Protein AF-A0A816MGQ7-F1 (afdb_monomer_lite)

Sequence (148 aa):
MFPGFGTLKKCPLLEMSLYDTCGTIGDKLRSGRPRKISTGQRTRLKILVNHQAGISLRKIVQKFNVHRKIIQRELIDMGIHYRKKSALRYTEKQIEQVPTRARRLYRTLLNNDFELIMDDEKYFTLTNESMSNNRGFYTSDPSTMPSH

pLDDT: mean 79.27, std 14.9, range [36.81, 95.06]

Radius of gyration: 30.3 Å; chains: 1; bounding box: 79×68×59 Å

Organism: NCBI:txid392030

Secondary structure (DSSP, 8-state):
-PPP-------HHHHHHHHHHHS-SSPPPPP-PPPSS-HHHHHHHHHHHBTEES--HHHHHHHHTS-HHHHHHHHHHTT-EEEEPPPPPPPHHHHHHHHHHHHHHHHHHHT--------------SS----GGG-EEEES-TT-PPP-

Structure (mmCIF, N/CA/C/O backbone):
data_AF-A0A816MGQ7-F1
#
_entry.id   AF-A0A816MGQ7-F1
#
loop_
_atom_site.group_PDB
_atom_site.id
_atom_site.type_symbol
_atom_site.label_atom_id
_atom_site.label_alt_id
_atom_site.label_comp_id
_atom_site.label_asym_id
_atom_site.label_entity_id
_atom_site.label_seq_id
_atom_site.pdbx_PDB_ins_code
_atom_site.Cartn_x
_atom_site.Cartn_y
_atom_site.Cartn_z
_atom_site.occupancy
_atom_site.B_iso_or_equiv
_atom_site.auth_seq_id
_atom_site.auth_comp_id
_atom_site.auth_asym_id
_atom_site.auth_atom_id
_atom_site.pdbx_PDB_model_num
ATOM 1 N N . MET A 1 1 ? 33.589 -54.781 -11.610 1.00 36.81 1 MET A N 1
ATOM 2 C CA . MET A 1 1 ? 34.639 -54.016 -12.319 1.00 36.81 1 MET A CA 1
ATOM 3 C C . MET A 1 1 ? 34.012 -52.705 -12.771 1.00 36.81 1 MET A C 1
ATOM 5 O O . MET A 1 1 ? 33.175 -52.734 -13.659 1.00 36.81 1 MET A O 1
ATOM 9 N N . PHE A 1 2 ? 34.315 -51.594 -12.099 1.00 38.94 2 PHE A N 1
ATOM 10 C CA . PHE A 1 2 ? 33.852 -50.258 -12.495 1.00 38.94 2 PHE A CA 1
ATOM 11 C C . PHE A 1 2 ? 34.993 -49.554 -13.244 1.00 38.94 2 PHE A C 1
ATOM 13 O O . PHE A 1 2 ? 36.117 -49.586 -12.737 1.00 38.94 2 PHE A O 1
ATOM 20 N N . PRO A 1 3 ? 34.766 -48.945 -14.421 1.00 46.41 3 PRO A N 1
ATOM 21 C CA . PRO A 1 3 ? 35.799 -48.158 -15.078 1.00 46.41 3 PRO A CA 1
ATOM 22 C C . PRO A 1 3 ? 36.018 -46.855 -14.300 1.00 46.41 3 PRO A C 1
ATOM 24 O O . PRO A 1 3 ? 35.068 -46.174 -13.911 1.00 46.41 3 PRO A O 1
ATOM 27 N N . GLY A 1 4 ? 37.286 -46.554 -14.024 1.00 41.75 4 GLY A N 1
ATOM 28 C CA . GLY A 1 4 ? 37.709 -45.422 -13.209 1.00 41.75 4 GLY A CA 1
ATOM 29 C C . GLY A 1 4 ? 37.360 -44.074 -13.834 1.00 41.75 4 GLY A C 1
ATOM 30 O O . GLY A 1 4 ? 37.523 -43.858 -15.035 1.00 41.75 4 GLY A O 1
ATOM 31 N N . PHE A 1 5 ? 36.920 -43.146 -12.986 1.00 45.03 5 PHE A N 1
ATOM 32 C CA . PHE A 1 5 ? 36.827 -41.730 -13.312 1.00 45.03 5 PHE A CA 1
ATOM 33 C C . PHE A 1 5 ? 38.230 -41.192 -13.616 1.00 45.03 5 PHE A C 1
ATOM 35 O O . PHE A 1 5 ? 39.053 -41.022 -12.718 1.00 45.03 5 PHE A O 1
ATOM 42 N N . GLY A 1 6 ? 38.506 -40.936 -14.895 1.00 46.75 6 GLY A N 1
ATOM 43 C CA . GLY A 1 6 ? 39.693 -40.207 -15.320 1.00 46.75 6 GLY A CA 1
ATOM 44 C C . GLY A 1 6 ? 39.630 -38.769 -14.813 1.00 46.75 6 GLY A C 1
ATOM 45 O O . GLY A 1 6 ? 38.718 -38.016 -15.152 1.00 46.75 6 GLY A O 1
ATOM 46 N N . THR A 1 7 ? 40.603 -38.379 -13.997 1.00 50.41 7 THR A N 1
ATOM 47 C CA . THR A 1 7 ? 40.838 -36.984 -13.635 1.00 50.41 7 THR A CA 1
ATOM 48 C C . THR A 1 7 ? 41.284 -36.223 -14.884 1.00 50.41 7 THR A C 1
ATOM 50 O O . THR A 1 7 ? 42.387 -36.416 -15.394 1.00 50.41 7 THR A O 1
ATOM 53 N N . LEU A 1 8 ? 40.410 -35.355 -15.403 1.00 51.12 8 LEU A N 1
ATOM 54 C CA . LEU A 1 8 ? 40.760 -34.365 -16.423 1.00 51.12 8 LEU A CA 1
ATOM 55 C C . LEU A 1 8 ? 41.895 -33.488 -15.875 1.00 51.12 8 LEU A C 1
ATOM 57 O O . LEU A 1 8 ? 41.670 -32.609 -15.042 1.00 51.12 8 LEU A O 1
ATOM 61 N N . LYS A 1 9 ? 43.128 -33.742 -16.324 1.00 53.31 9 LYS A N 1
ATOM 62 C CA . LYS A 1 9 ? 44.268 -32.858 -16.073 1.00 53.31 9 LYS A CA 1
ATOM 63 C C . LYS A 1 9 ? 43.981 -31.530 -16.775 1.00 53.31 9 LYS A C 1
ATOM 65 O O . LYS A 1 9 ? 44.003 -31.468 -18.001 1.00 53.31 9 LYS A O 1
ATOM 70 N N . LYS A 1 10 ? 43.680 -30.479 -16.007 1.00 55.84 10 LYS A N 1
ATOM 71 C CA . LYS A 1 10 ? 43.589 -29.110 -16.531 1.00 55.84 10 LYS A CA 1
ATOM 72 C C . LYS A 1 10 ? 44.938 -28.734 -17.145 1.00 55.84 10 LYS A C 1
ATOM 74 O O . LYS A 1 10 ? 45.968 -28.881 -16.493 1.00 55.84 10 LYS A O 1
ATOM 79 N N . CYS A 1 11 ? 44.936 -28.303 -18.404 1.00 54.59 11 CYS A N 1
ATOM 80 C CA . CYS A 1 11 ? 46.139 -27.874 -19.112 1.00 54.59 11 CYS A CA 1
ATOM 81 C C . CYS A 1 11 ? 46.562 -26.473 -18.623 1.00 54.59 11 CYS A C 1
ATOM 83 O O . CYS A 1 11 ? 45.868 -25.505 -18.935 1.00 54.59 11 CYS A O 1
ATOM 85 N N . PRO A 1 12 ? 47.701 -26.325 -17.920 1.00 58.44 12 PRO A N 1
ATOM 86 C CA . PRO A 1 12 ? 48.116 -25.050 -17.317 1.00 58.44 12 PRO A CA 1
ATOM 87 C C . PRO A 1 12 ? 48.480 -23.975 -18.356 1.00 58.44 12 PRO A C 1
ATOM 89 O O . PRO A 1 12 ? 48.362 -22.782 -18.094 1.00 58.44 12 PRO A O 1
ATOM 92 N N . LEU A 1 13 ? 48.858 -24.388 -19.569 1.00 58.19 13 LEU A N 1
ATOM 93 C CA . LEU A 1 13 ? 49.210 -23.479 -20.667 1.00 58.19 13 LEU A CA 1
ATOM 94 C C . LEU A 1 13 ? 48.013 -22.648 -21.166 1.00 58.19 13 LEU A C 1
ATOM 96 O O . LEU A 1 13 ? 48.190 -21.520 -21.617 1.00 58.19 13 LEU A O 1
ATOM 100 N N . LEU A 1 14 ? 46.790 -23.180 -21.057 1.00 59.25 14 LEU A N 1
ATOM 101 C CA . LEU A 1 14 ? 45.567 -22.468 -21.441 1.00 59.25 14 LEU A CA 1
ATOM 102 C C . LEU A 1 14 ? 45.179 -21.411 -20.395 1.00 59.25 14 LEU A C 1
ATOM 104 O O . LEU A 1 14 ? 44.738 -20.324 -20.765 1.00 59.25 14 LEU A O 1
ATOM 108 N N . GLU A 1 15 ? 45.404 -21.694 -19.109 1.00 57.28 15 GLU A N 1
ATOM 109 C CA . GLU A 1 15 ? 45.101 -20.770 -18.005 1.00 57.28 15 GLU A CA 1
ATOM 110 C C . GLU A 1 15 ? 45.998 -19.525 -18.024 1.00 57.28 15 GLU A C 1
ATOM 112 O O . GLU A 1 15 ? 45.499 -18.420 -17.808 1.00 57.28 15 GLU A O 1
ATOM 117 N N . MET A 1 16 ? 47.284 -19.671 -18.364 1.00 61.06 16 MET A N 1
ATOM 118 C CA . MET A 1 16 ? 48.197 -18.525 -18.473 1.00 61.06 16 MET A CA 1
ATOM 119 C C . MET A 1 16 ? 47.795 -17.571 -19.609 1.00 61.06 16 MET A C 1
ATOM 121 O O . MET A 1 16 ? 47.697 -16.368 -19.386 1.00 61.06 16 MET A O 1
ATOM 125 N N . SER A 1 17 ? 47.423 -18.096 -20.784 1.00 65.31 17 SER A N 1
ATOM 126 C CA . SER A 1 17 ? 46.986 -17.262 -21.921 1.00 65.31 17 SER A CA 1
ATOM 127 C C . SER A 1 17 ? 45.683 -16.477 -21.662 1.00 65.31 17 SER A C 1
ATOM 129 O O . SER A 1 17 ? 45.486 -15.369 -22.169 1.00 65.31 17 SER A O 1
ATOM 131 N N . LEU A 1 18 ? 44.783 -17.035 -20.845 1.00 62.00 18 LEU A N 1
ATOM 132 C CA . LEU A 1 18 ? 43.543 -16.384 -20.411 1.00 62.00 18 LEU A CA 1
ATOM 133 C C . LEU A 1 18 ? 43.809 -15.283 -19.378 1.00 62.00 18 LEU A C 1
ATOM 135 O O . LEU A 1 18 ? 43.192 -14.219 -19.445 1.00 62.00 18 LEU A O 1
ATOM 139 N N . TYR A 1 19 ? 44.742 -15.513 -18.453 1.00 71.88 19 TYR A N 1
ATOM 140 C CA . TYR A 1 19 ? 45.140 -14.510 -17.470 1.00 71.88 19 TYR A CA 1
ATOM 141 C C . TYR A 1 19 ? 45.841 -13.314 -18.121 1.00 71.88 19 TYR A C 1
ATOM 143 O O . TYR A 1 19 ? 45.468 -12.177 -17.839 1.00 71.88 19 TYR A O 1
ATOM 151 N N . ASP A 1 20 ? 46.760 -13.550 -19.058 1.00 73.25 20 ASP A N 1
ATOM 152 C CA . ASP A 1 20 ? 47.497 -12.482 -19.749 1.00 73.25 20 ASP A CA 1
ATOM 153 C C . ASP A 1 20 ? 46.580 -11.560 -20.575 1.00 73.25 20 ASP A C 1
ATOM 155 O O . ASP A 1 20 ? 46.876 -10.385 -20.779 1.00 73.25 20 ASP A O 1
ATOM 159 N N . THR A 1 21 ? 45.428 -12.070 -21.022 1.00 71.12 21 THR A N 1
ATOM 160 C CA . THR A 1 21 ? 44.454 -11.317 -21.830 1.00 71.12 21 THR A CA 1
ATOM 161 C C . THR A 1 21 ? 43.309 -10.705 -21.021 1.00 71.12 21 THR A C 1
ATOM 163 O O . THR A 1 21 ? 42.758 -9.680 -21.421 1.00 71.12 21 THR A O 1
ATOM 166 N N . CYS A 1 22 ? 42.907 -11.327 -19.909 1.00 66.19 22 CYS A N 1
ATOM 167 C CA . CYS A 1 22 ? 41.693 -10.961 -19.166 1.00 66.19 22 CYS A CA 1
ATOM 168 C C . CYS A 1 22 ? 41.962 -10.540 -17.711 1.00 66.19 22 CYS A C 1
ATOM 170 O O . CYS A 1 22 ? 41.032 -10.128 -17.018 1.00 66.19 22 CYS A O 1
ATOM 172 N N . GLY A 1 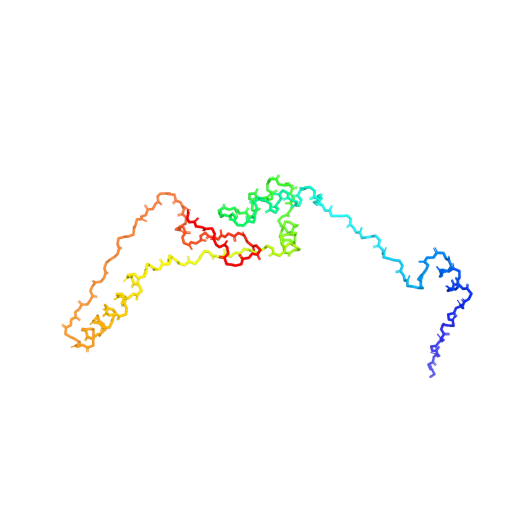23 ? 43.192 -10.697 -17.215 1.00 72.00 23 GLY A N 1
ATOM 173 C CA . GLY A 1 23 ? 43.577 -10.453 -15.820 1.00 72.00 23 GLY A CA 1
ATOM 174 C C . GLY A 1 23 ? 42.901 -11.380 -14.800 1.00 72.00 23 GLY A C 1
ATOM 175 O O . GLY A 1 23 ? 43.017 -11.161 -13.599 1.00 72.00 23 GLY A O 1
ATOM 176 N N . THR A 1 24 ? 42.141 -12.387 -15.250 1.00 72.75 24 THR A N 1
ATOM 177 C CA . THR A 1 24 ? 41.390 -13.320 -14.396 1.00 72.75 24 THR A CA 1
ATOM 178 C C . THR A 1 24 ? 41.259 -14.693 -15.059 1.00 72.75 24 THR A C 1
ATOM 180 O O . THR A 1 24 ? 41.044 -14.786 -16.263 1.00 72.75 24 THR A O 1
ATOM 183 N N . ILE A 1 25 ? 41.361 -15.759 -14.253 1.00 72.00 25 ILE A N 1
ATOM 184 C CA . ILE A 1 25 ? 41.232 -17.174 -14.678 1.00 72.00 25 ILE A CA 1
ATOM 185 C C . ILE A 1 25 ? 39.760 -17.646 -14.609 1.00 72.00 25 ILE A C 1
ATOM 187 O O . ILE A 1 25 ? 39.414 -18.746 -15.031 1.00 72.00 25 ILE A O 1
ATOM 191 N N . GLY A 1 26 ? 38.867 -16.816 -14.059 1.00 74.50 26 GLY A N 1
ATOM 192 C CA . GLY A 1 26 ? 37.443 -17.124 -13.939 1.00 74.50 26 GLY A CA 1
ATOM 193 C C . GLY A 1 26 ? 36.686 -16.998 -15.262 1.00 74.50 26 GLY A C 1
ATOM 194 O O . GLY A 1 26 ? 37.038 -16.194 -16.125 1.00 74.50 26 GLY A O 1
ATOM 195 N N . ASP A 1 27 ? 35.600 -17.761 -15.393 1.00 76.88 27 ASP A N 1
ATOM 196 C CA . ASP A 1 27 ? 34.686 -17.641 -16.528 1.00 76.88 27 ASP A CA 1
ATOM 197 C C . ASP A 1 27 ? 34.141 -16.210 -16.642 1.00 76.88 27 ASP A C 1
ATOM 199 O O . ASP A 1 27 ? 33.643 -15.624 -15.675 1.00 76.88 27 ASP A O 1
ATOM 203 N N . LYS A 1 28 ? 34.176 -15.653 -17.858 1.00 74.25 28 LYS A N 1
ATOM 204 C CA . LYS A 1 28 ? 33.541 -14.364 -18.150 1.00 74.25 28 LYS A CA 1
ATOM 205 C C . LYS A 1 28 ? 32.037 -14.465 -17.892 1.00 74.25 28 LYS A C 1
ATOM 207 O O . LYS A 1 28 ? 31.397 -15.457 -18.251 1.00 74.25 28 LYS A O 1
ATOM 212 N N . LEU A 1 29 ? 31.454 -13.408 -17.324 1.00 77.12 29 LEU A N 1
ATOM 213 C CA . LEU A 1 29 ? 30.006 -13.314 -17.147 1.00 77.12 29 LEU A CA 1
ATOM 214 C C . LEU A 1 29 ? 29.313 -13.486 -18.502 1.00 77.12 29 LEU A C 1
ATOM 216 O O . LEU A 1 29 ? 29.501 -12.692 -19.425 1.00 77.12 29 LEU A O 1
ATOM 220 N N . ARG A 1 30 ? 28.503 -14.540 -18.621 1.00 81.94 30 ARG A N 1
ATOM 221 C CA . ARG A 1 30 ? 27.706 -14.786 -19.824 1.00 81.94 30 ARG A CA 1
ATOM 222 C C . ARG A 1 30 ? 26.658 -13.686 -19.961 1.00 81.94 30 ARG A C 1
ATOM 224 O O . ARG A 1 30 ? 25.968 -13.356 -18.994 1.00 81.94 30 ARG A O 1
ATOM 231 N N . SER A 1 31 ? 26.508 -13.139 -21.165 1.00 79.50 31 SER A N 1
ATOM 232 C CA . SER A 1 31 ? 25.424 -12.206 -21.454 1.00 79.50 31 SER A CA 1
ATOM 233 C C . SER A 1 31 ? 24.086 -12.945 -21.370 1.00 79.50 31 SER A C 1
ATOM 235 O O . SER A 1 31 ? 23.827 -13.925 -22.067 1.00 79.50 31 SER A O 1
ATOM 237 N N . GLY A 1 32 ? 23.244 -12.508 -20.435 1.00 82.06 32 GLY A N 1
ATOM 238 C CA . GLY A 1 32 ? 21.902 -13.048 -20.254 1.00 82.06 32 GLY A CA 1
ATOM 239 C C . GLY A 1 32 ? 20.904 -12.499 -21.275 1.00 82.06 32 GLY A C 1
ATOM 240 O O . GLY A 1 32 ? 21.201 -11.618 -22.082 1.00 82.06 32 GLY A O 1
ATOM 241 N N . ARG A 1 33 ? 19.663 -12.989 -21.196 1.00 84.44 33 ARG A N 1
ATOM 242 C CA . ARG A 1 33 ? 18.543 -12.458 -21.983 1.00 84.44 33 ARG A CA 1
ATOM 243 C C . ARG A 1 33 ? 18.323 -10.967 -21.666 1.00 84.44 33 ARG A C 1
ATOM 245 O O . ARG A 1 33 ? 18.222 -10.624 -20.485 1.00 84.44 33 ARG A O 1
ATOM 252 N N . PRO A 1 34 ? 18.150 -10.095 -22.677 1.00 83.56 34 PRO A N 1
ATOM 253 C CA . PRO A 1 34 ? 17.866 -8.685 -22.438 1.00 83.56 34 PRO A CA 1
ATOM 254 C C . PRO A 1 34 ? 16.532 -8.498 -21.703 1.00 83.56 34 PRO A C 1
ATOM 256 O O . PRO A 1 34 ? 15.565 -9.246 -21.905 1.00 83.56 34 PRO A O 1
ATOM 259 N N . ARG A 1 35 ? 16.472 -7.476 -20.843 1.00 85.75 35 ARG A N 1
ATOM 260 C CA . ARG A 1 35 ? 15.244 -7.106 -20.129 1.00 85.75 35 ARG A CA 1
ATOM 261 C C . ARG A 1 35 ? 14.221 -6.530 -21.110 1.00 85.75 35 ARG A C 1
ATOM 263 O O . ARG A 1 35 ? 14.573 -5.811 -22.037 1.00 85.75 35 ARG A O 1
ATOM 270 N N . LYS A 1 36 ? 12.936 -6.828 -20.884 1.00 88.25 36 LYS A N 1
ATOM 271 C CA . LYS A 1 36 ? 11.838 -6.286 -21.710 1.00 88.25 36 LYS A CA 1
ATOM 272 C C . LYS A 1 36 ? 11.533 -4.812 -21.429 1.00 88.25 36 LYS A C 1
ATOM 274 O O . LYS A 1 36 ? 10.885 -4.174 -22.247 1.00 88.25 36 LYS A O 1
ATOM 279 N N . ILE A 1 37 ? 11.943 -4.306 -20.269 1.00 90.25 37 ILE A N 1
ATOM 280 C CA . ILE A 1 37 ? 11.756 -2.913 -19.864 1.00 90.25 37 ILE A CA 1
ATOM 281 C C . ILE A 1 37 ? 13.107 -2.215 -19.973 1.00 90.25 37 ILE A C 1
ATOM 283 O O . ILE A 1 37 ? 14.101 -2.709 -19.436 1.00 90.25 37 ILE A O 1
ATOM 287 N N . SER A 1 38 ? 13.143 -1.081 -20.673 1.00 92.12 38 SER A N 1
ATOM 288 C CA . SER A 1 38 ? 14.359 -0.275 -20.780 1.00 92.12 38 SER A CA 1
ATOM 289 C C . SER A 1 38 ? 14.679 0.427 -19.460 1.00 92.12 38 SER A C 1
ATOM 291 O O . SER A 1 38 ? 13.811 0.636 -18.611 1.00 92.12 38 SER A O 1
ATOM 293 N N . THR A 1 39 ? 15.927 0.853 -19.287 1.00 91.44 39 THR A N 1
ATOM 294 C CA . THR A 1 39 ? 16.357 1.609 -18.100 1.00 91.44 39 THR A CA 1
ATOM 295 C C . THR A 1 39 ? 15.506 2.866 -17.882 1.00 91.44 39 THR A C 1
ATOM 297 O O . THR A 1 39 ? 15.020 3.091 -16.776 1.00 91.44 39 THR A O 1
ATOM 300 N N . GLY A 1 40 ? 15.215 3.629 -18.940 1.00 92.44 40 GLY A N 1
ATOM 301 C CA . GLY A 1 40 ? 14.351 4.814 -18.860 1.00 92.44 40 GLY A CA 1
ATOM 302 C C . GLY A 1 40 ? 12.901 4.493 -18.478 1.00 92.44 40 GLY A C 1
ATOM 303 O O . GLY A 1 40 ? 12.291 5.202 -17.675 1.00 92.44 40 GLY A O 1
ATOM 304 N N . GLN A 1 41 ? 12.342 3.394 -18.996 1.00 92.75 41 GLN A N 1
ATOM 305 C CA . GLN A 1 41 ? 11.013 2.930 -18.589 1.00 92.75 41 GLN A CA 1
ATOM 306 C C . GLN A 1 41 ? 10.992 2.482 -17.124 1.00 92.75 41 GLN A C 1
ATOM 308 O O . GLN A 1 41 ? 10.018 2.756 -16.425 1.00 92.75 41 GLN A O 1
ATOM 313 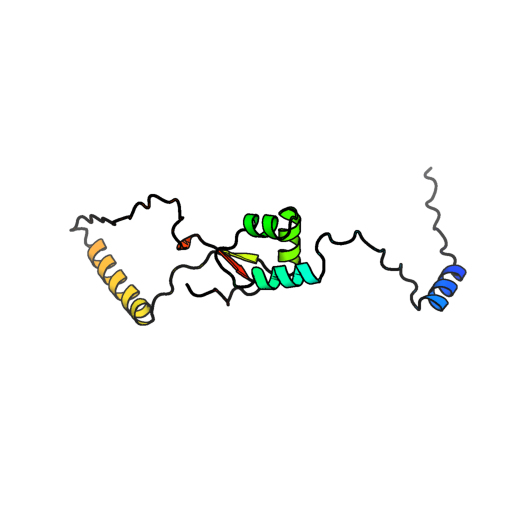N N . ARG A 1 42 ? 12.068 1.856 -16.636 1.00 94.06 42 ARG A N 1
ATOM 314 C CA . ARG A 1 42 ? 12.211 1.457 -15.231 1.00 94.06 42 ARG A CA 1
ATOM 315 C C . ARG A 1 42 ? 12.217 2.670 -14.299 1.00 94.06 42 ARG A C 1
ATOM 317 O O . ARG A 1 42 ? 11.495 2.673 -13.305 1.00 94.06 42 ARG A O 1
ATOM 324 N N . THR A 1 43 ? 12.934 3.735 -14.655 1.00 94.38 43 THR A N 1
ATOM 325 C CA . THR A 1 43 ? 12.913 5.001 -13.900 1.00 94.38 43 THR A CA 1
ATOM 326 C C . THR A 1 43 ? 11.517 5.626 -13.889 1.00 94.38 43 THR A C 1
ATOM 328 O O . THR A 1 43 ? 11.018 6.011 -12.832 1.00 94.38 43 THR A O 1
ATOM 331 N N . ARG A 1 44 ? 10.831 5.652 -15.040 1.00 94.19 44 ARG A N 1
ATOM 332 C CA . ARG A 1 44 ? 9.438 6.125 -15.132 1.00 94.19 44 ARG A CA 1
ATOM 333 C C . ARG A 1 44 ? 8.482 5.290 -14.280 1.00 94.19 44 ARG A C 1
ATOM 335 O O . ARG A 1 44 ? 7.591 5.850 -13.649 1.00 94.19 44 ARG A O 1
ATOM 342 N N . LEU A 1 45 ? 8.664 3.969 -14.246 1.00 94.44 45 LEU A N 1
ATOM 343 C CA . LEU A 1 45 ? 7.880 3.064 -13.407 1.00 94.44 45 LEU A CA 1
ATOM 344 C C . LEU A 1 45 ? 8.091 3.373 -11.922 1.00 94.44 45 LEU A C 1
ATOM 346 O O . LEU A 1 45 ? 7.113 3.480 -11.189 1.00 94.44 45 LEU A O 1
ATOM 350 N N . LYS A 1 46 ? 9.345 3.571 -11.495 1.00 93.56 46 LYS A N 1
ATOM 351 C CA . LYS A 1 46 ? 9.679 3.944 -10.114 1.00 93.56 46 LYS A CA 1
ATOM 352 C C . LYS A 1 46 ? 8.983 5.241 -9.701 1.00 93.56 46 LYS A C 1
ATOM 354 O O . LYS A 1 46 ? 8.311 5.250 -8.678 1.00 93.56 46 LYS A O 1
ATOM 359 N N . ILE A 1 47 ? 9.086 6.294 -10.513 1.00 91.38 47 ILE A N 1
ATOM 360 C CA . ILE A 1 47 ? 8.453 7.597 -10.236 1.00 91.38 47 ILE A CA 1
ATOM 361 C C . ILE A 1 47 ? 6.929 7.469 -10.157 1.00 91.38 47 ILE A C 1
ATOM 363 O O . ILE A 1 47 ? 6.299 8.058 -9.287 1.00 91.38 47 ILE A O 1
ATOM 367 N N . LEU A 1 48 ? 6.332 6.687 -11.058 1.00 90.81 48 LEU A N 1
ATOM 368 C CA . LEU A 1 48 ? 4.883 6.531 -11.122 1.00 90.81 48 LEU A CA 1
ATOM 369 C C . LEU A 1 48 ? 4.315 5.785 -9.917 1.00 90.81 48 LEU A C 1
ATOM 371 O O . LEU A 1 48 ? 3.180 6.034 -9.539 1.00 90.81 48 LEU A O 1
ATOM 375 N N . VAL A 1 49 ? 5.055 4.820 -9.382 1.00 89.69 49 VAL A N 1
ATOM 376 C CA . VAL A 1 49 ? 4.518 3.833 -8.443 1.00 89.69 49 VAL A CA 1
ATOM 377 C C . VAL A 1 49 ? 4.947 4.116 -7.006 1.00 89.69 49 VAL A C 1
ATOM 379 O O . VAL A 1 49 ? 4.173 3.866 -6.086 1.00 89.69 49 VAL A O 1
ATOM 382 N N . ASN A 1 50 ? 6.159 4.624 -6.791 1.00 86.75 50 ASN A N 1
ATOM 383 C CA . ASN A 1 50 ? 6.711 4.761 -5.451 1.00 86.75 50 ASN A CA 1
ATOM 384 C C . ASN A 1 50 ? 5.995 5.861 -4.651 1.00 86.75 50 ASN A C 1
ATOM 386 O O . ASN A 1 50 ? 5.890 6.992 -5.116 1.00 86.75 50 ASN A O 1
ATOM 390 N N . HIS A 1 51 ? 5.513 5.516 -3.454 1.00 81.31 51 HIS A N 1
ATOM 391 C CA . HIS A 1 51 ? 4.731 6.378 -2.553 1.00 81.31 51 HIS A CA 1
ATOM 392 C C . HIS A 1 51 ? 3.393 6.871 -3.130 1.00 81.31 51 HIS A C 1
ATOM 394 O O . HIS A 1 51 ? 2.761 7.756 -2.560 1.00 81.31 51 HIS A O 1
ATOM 400 N N . GLN A 1 52 ? 2.923 6.285 -4.234 1.00 82.25 52 GLN A N 1
ATOM 401 C CA . GLN A 1 52 ? 1.660 6.651 -4.874 1.00 82.25 52 GLN A CA 1
ATOM 402 C C . GLN A 1 52 ? 0.550 5.659 -4.501 1.00 82.25 52 GLN A C 1
ATOM 404 O O . GLN A 1 52 ? 0.738 4.436 -4.516 1.00 82.25 52 GLN A O 1
ATOM 409 N N . ALA A 1 53 ? -0.636 6.179 -4.178 1.00 80.44 53 ALA A N 1
ATOM 410 C CA . ALA A 1 53 ? -1.818 5.384 -3.843 1.00 80.44 53 ALA A CA 1
ATOM 411 C C . ALA A 1 53 ? -2.780 5.250 -5.039 1.00 80.44 53 ALA A C 1
ATOM 413 O O . ALA A 1 53 ? -2.782 6.060 -5.959 1.00 80.44 53 ALA A O 1
ATOM 414 N N . GLY A 1 54 ? -3.625 4.211 -5.038 1.00 77.12 54 GLY A N 1
ATOM 415 C CA . GLY A 1 54 ? -4.698 4.063 -6.040 1.00 77.12 54 GLY A CA 1
ATOM 416 C C . GLY A 1 54 ? -4.247 3.581 -7.427 1.00 77.12 54 GLY A C 1
ATOM 417 O O . GLY A 1 54 ? -5.049 3.517 -8.365 1.00 77.12 54 GLY A O 1
ATOM 418 N N . ILE A 1 55 ? -2.980 3.189 -7.564 1.00 85.75 55 ILE A N 1
ATOM 419 C CA . ILE A 1 55 ? -2.430 2.635 -8.800 1.00 85.75 55 ILE A CA 1
ATOM 420 C C . ILE A 1 55 ? -2.482 1.111 -8.727 1.00 85.75 55 ILE A C 1
ATOM 422 O O . ILE A 1 55 ? -1.878 0.492 -7.856 1.00 85.75 55 ILE A O 1
ATOM 426 N N . SER A 1 56 ? -3.199 0.490 -9.663 1.00 87.56 56 SER A N 1
ATOM 427 C CA . SER A 1 56 ? -3.246 -0.967 -9.790 1.00 87.56 56 SER A CA 1
ATOM 428 C C . SER A 1 56 ? -2.221 -1.465 -10.806 1.00 87.56 56 SER A C 1
ATOM 430 O O . SER A 1 56 ? -1.922 -0.787 -11.793 1.00 87.56 56 SER A O 1
ATOM 432 N N . LEU A 1 57 ? -1.747 -2.706 -10.638 1.00 90.25 57 LEU A N 1
ATOM 433 C CA . LEU A 1 57 ? -0.897 -3.356 -11.647 1.00 90.25 57 LEU A CA 1
ATOM 434 C C . LEU A 1 57 ? -1.542 -3.361 -13.027 1.00 90.25 57 LEU A C 1
ATOM 436 O O . LEU A 1 57 ? -0.832 -3.236 -14.013 1.00 90.25 57 LEU A O 1
ATOM 440 N N . ARG A 1 58 ? -2.872 -3.478 -13.111 1.00 89.69 58 ARG A N 1
ATOM 441 C CA . ARG A 1 58 ? -3.593 -3.463 -14.388 1.00 89.69 58 ARG A CA 1
ATOM 442 C C . ARG A 1 58 ? -3.381 -2.143 -15.135 1.00 89.69 58 ARG A C 1
ATOM 444 O O . ARG A 1 58 ? -3.051 -2.179 -16.316 1.00 89.69 58 ARG A O 1
ATOM 451 N N . LYS A 1 59 ? -3.495 -1.005 -14.438 1.00 90.44 59 LYS A N 1
ATOM 452 C CA . LYS A 1 59 ? -3.239 0.326 -15.017 1.00 90.44 59 LYS A CA 1
ATOM 453 C C . LYS A 1 59 ? -1.782 0.469 -15.472 1.00 90.44 59 LYS A C 1
ATOM 455 O O . LYS A 1 59 ? -1.519 0.990 -16.550 1.00 90.44 59 LYS A O 1
ATOM 460 N N . ILE A 1 60 ? -0.834 -0.045 -14.685 1.00 92.19 60 ILE A N 1
ATOM 461 C CA . ILE A 1 60 ? 0.598 -0.013 -15.027 1.00 92.19 60 ILE A CA 1
ATOM 462 C C . ILE A 1 60 ? 0.884 -0.878 -16.265 1.00 92.19 60 ILE A C 1
ATOM 464 O O . ILE A 1 60 ? 1.534 -0.426 -17.200 1.00 92.19 60 ILE A O 1
ATOM 468 N N . VAL A 1 61 ? 0.366 -2.106 -16.297 1.00 93.94 61 VAL A N 1
ATOM 469 C CA . VAL A 1 61 ? 0.500 -3.054 -17.416 1.00 93.94 61 VAL A CA 1
ATOM 470 C C . VAL A 1 61 ? 0.013 -2.442 -18.723 1.00 93.94 61 VAL A C 1
ATOM 472 O O . VAL A 1 61 ? 0.713 -2.537 -19.724 1.00 93.94 61 VAL A O 1
ATOM 475 N N . GLN A 1 62 ? -1.142 -1.771 -18.699 1.00 92.94 62 GLN A N 1
ATOM 476 C CA . GLN A 1 62 ? -1.676 -1.061 -19.863 1.00 92.94 62 GLN A CA 1
ATOM 477 C C . GLN A 1 62 ? -0.754 0.083 -20.303 1.00 92.94 62 GLN A C 1
ATOM 479 O O . GLN A 1 62 ? -0.475 0.218 -21.488 1.00 92.94 62 GLN A O 1
ATOM 484 N N . LYS A 1 63 ? -0.220 0.866 -19.356 1.00 92.50 63 LYS A N 1
ATOM 485 C CA . LYS A 1 63 ? 0.641 2.020 -19.656 1.00 92.50 63 LYS A CA 1
ATOM 486 C C . LYS A 1 63 ? 2.000 1.639 -20.246 1.00 92.50 63 LYS A C 1
ATOM 488 O O . LYS A 1 63 ? 2.507 2.342 -21.112 1.00 92.50 63 LYS A O 1
ATOM 493 N N . PHE A 1 64 ? 2.603 0.556 -19.762 1.00 93.06 64 PHE A N 1
ATOM 494 C CA . PHE A 1 64 ? 3.918 0.093 -20.222 1.00 93.06 64 PHE A CA 1
ATOM 495 C C . PHE A 1 64 ? 3.832 -1.000 -21.298 1.00 93.06 64 PHE A C 1
ATOM 497 O O . PHE A 1 64 ? 4.868 -1.424 -21.799 1.00 93.06 64 PHE A O 1
ATOM 504 N N . ASN A 1 65 ? 2.623 -1.455 -21.645 1.00 94.00 65 ASN A N 1
ATOM 505 C CA . ASN A 1 65 ? 2.349 -2.527 -22.606 1.00 94.00 65 ASN A CA 1
ATOM 506 C C . ASN A 1 65 ? 3.201 -3.794 -22.382 1.00 94.00 65 ASN A C 1
ATOM 508 O O . ASN A 1 65 ? 3.795 -4.365 -23.296 1.00 94.00 65 ASN A O 1
ATOM 512 N N . VAL A 1 66 ? 3.299 -4.227 -21.126 1.00 93.31 66 VAL A N 1
ATOM 513 C CA . VAL A 1 66 ? 4.082 -5.403 -20.724 1.00 93.31 66 VAL A CA 1
ATOM 514 C C . VAL A 1 66 ? 3.285 -6.276 -19.775 1.00 93.31 66 VAL A C 1
ATOM 516 O O . VAL A 1 66 ? 2.494 -5.796 -18.972 1.00 93.31 66 VAL A O 1
ATOM 519 N N . HIS A 1 67 ? 3.531 -7.583 -19.819 1.00 94.50 67 HIS A N 1
ATOM 520 C CA . HIS A 1 67 ? 2.814 -8.536 -18.980 1.00 94.50 67 HIS A CA 1
ATOM 521 C C . HIS A 1 67 ? 2.992 -8.253 -17.475 1.00 94.50 67 HIS A C 1
ATOM 523 O O . HIS A 1 67 ? 4.094 -7.954 -17.011 1.00 94.50 67 HIS A O 1
ATOM 529 N N . ARG A 1 68 ? 1.928 -8.462 -16.684 1.00 94.19 68 ARG A N 1
ATOM 530 C CA . ARG A 1 68 ? 1.884 -8.211 -15.228 1.00 94.19 68 ARG A CA 1
ATOM 531 C C . ARG A 1 68 ? 3.078 -8.776 -14.459 1.00 94.19 68 ARG A C 1
ATOM 533 O O . ARG A 1 68 ? 3.641 -8.086 -13.615 1.00 94.19 68 ARG A O 1
ATOM 540 N N . LYS A 1 69 ? 3.477 -10.018 -14.760 1.00 94.50 69 LYS A N 1
ATOM 541 C CA . LYS A 1 69 ? 4.617 -10.681 -14.096 1.00 94.50 69 LYS A CA 1
ATOM 542 C C . LYS A 1 69 ? 5.941 -9.931 -14.291 1.00 94.50 69 LYS A C 1
ATOM 544 O O . LYS A 1 69 ? 6.784 -9.993 -13.409 1.00 94.50 69 LYS A O 1
ATOM 549 N N . ILE A 1 70 ? 6.129 -9.237 -15.416 1.00 94.25 70 ILE A N 1
ATOM 550 C CA . ILE A 1 70 ? 7.354 -8.470 -15.685 1.00 94.25 70 ILE A CA 1
ATOM 551 C C . ILE A 1 70 ? 7.396 -7.247 -14.773 1.00 94.25 70 ILE A C 1
ATOM 553 O O . ILE A 1 70 ? 8.368 -7.071 -14.052 1.00 94.25 70 ILE A O 1
ATOM 557 N N . ILE A 1 71 ? 6.309 -6.469 -14.733 1.00 95.06 71 ILE A N 1
ATOM 558 C CA . ILE A 1 71 ? 6.186 -5.312 -13.834 1.00 95.06 71 ILE A CA 1
ATOM 559 C C . ILE A 1 71 ? 6.383 -5.730 -12.379 1.00 95.06 71 ILE A C 1
ATOM 561 O O . ILE A 1 71 ? 7.127 -5.085 -11.655 1.00 95.06 71 ILE A O 1
ATOM 565 N N . GLN A 1 72 ? 5.752 -6.825 -11.950 1.00 94.19 72 GLN A N 1
ATOM 566 C CA . GLN A 1 72 ? 5.884 -7.301 -10.576 1.00 94.19 72 GLN A CA 1
ATOM 567 C C . GLN A 1 72 ? 7.333 -7.651 -10.217 1.00 94.19 72 GLN A C 1
ATOM 569 O O . GLN A 1 72 ? 7.786 -7.272 -9.143 1.00 94.19 72 GLN A O 1
ATOM 574 N N . ARG A 1 73 ? 8.062 -8.340 -11.106 1.00 93.75 73 ARG A N 1
ATOM 575 C CA . ARG A 1 73 ? 9.488 -8.640 -10.895 1.00 93.75 73 ARG A CA 1
ATOM 576 C C . ARG A 1 73 ? 10.318 -7.367 -10.817 1.00 93.75 73 ARG A C 1
ATOM 578 O O . ARG A 1 73 ? 11.093 -7.223 -9.892 1.00 93.75 73 ARG A O 1
ATOM 585 N N . GLU A 1 74 ? 10.104 -6.425 -11.730 1.00 94.31 74 GLU A N 1
ATOM 586 C CA . GLU A 1 74 ? 10.842 -5.157 -11.734 1.00 94.31 74 GLU A CA 1
ATOM 587 C C . GLU A 1 74 ? 10.580 -4.323 -10.473 1.00 94.31 74 GLU A C 1
ATOM 589 O O . GLU A 1 74 ? 11.499 -3.698 -9.954 1.00 94.31 74 GLU A O 1
ATOM 594 N N . LEU A 1 75 ? 9.352 -4.333 -9.945 1.00 93.94 75 LEU A N 1
ATOM 595 C CA . LEU A 1 75 ? 9.033 -3.685 -8.670 1.00 93.94 75 LEU A CA 1
ATOM 596 C C . LEU A 1 75 ? 9.772 -4.348 -7.501 1.00 93.94 75 LEU A C 1
ATOM 598 O O . LEU A 1 75 ? 10.372 -3.638 -6.700 1.00 93.94 75 LEU A O 1
ATOM 602 N N . ILE A 1 76 ? 9.795 -5.684 -7.448 1.00 93.19 76 ILE A N 1
ATOM 603 C CA . ILE A 1 76 ? 10.540 -6.442 -6.431 1.00 93.19 76 ILE A CA 1
ATOM 604 C C . ILE A 1 76 ? 12.048 -6.173 -6.543 1.00 93.19 76 ILE A C 1
ATOM 606 O O . ILE A 1 76 ? 12.677 -5.865 -5.538 1.00 93.19 76 ILE A O 1
ATOM 610 N N . ASP A 1 77 ? 12.609 -6.189 -7.756 1.00 92.75 77 ASP A N 1
ATOM 611 C CA . ASP A 1 7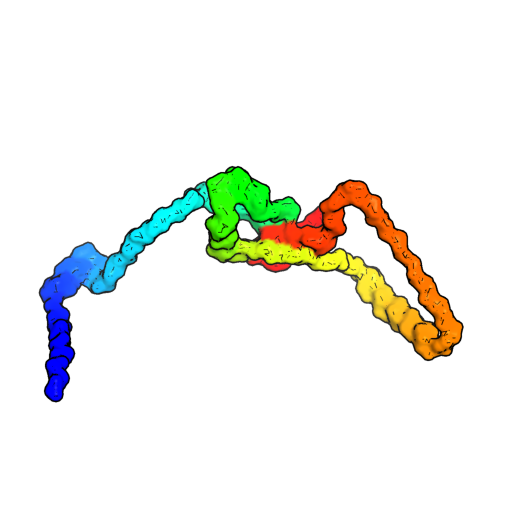7 ? 14.018 -5.863 -8.025 1.00 92.75 77 ASP A CA 1
ATOM 612 C C . ASP A 1 77 ? 14.380 -4.426 -7.596 1.00 92.75 77 ASP A C 1
ATOM 614 O O . ASP A 1 77 ? 15.549 -4.114 -7.388 1.00 92.75 77 ASP A O 1
ATOM 618 N N . MET A 1 78 ? 13.400 -3.518 -7.521 1.00 92.69 78 MET A N 1
ATOM 619 C CA . MET A 1 78 ? 13.569 -2.144 -7.028 1.00 92.69 78 MET A CA 1
ATOM 620 C C . MET A 1 78 ? 13.262 -1.993 -5.528 1.00 92.69 78 MET A C 1
ATOM 622 O O . MET A 1 78 ? 13.331 -0.876 -5.017 1.00 92.69 78 MET A O 1
ATOM 626 N N . GLY A 1 79 ? 12.893 -3.074 -4.835 1.00 92.56 79 GLY A N 1
ATOM 627 C CA . GLY A 1 79 ? 12.478 -3.061 -3.429 1.00 92.56 79 GLY A CA 1
ATOM 628 C C . GLY A 1 79 ? 11.094 -2.450 -3.183 1.00 92.56 79 GLY A C 1
ATOM 629 O O . GLY A 1 79 ? 10.758 -2.132 -2.048 1.00 92.56 79 GLY A O 1
ATOM 630 N N . ILE A 1 80 ? 10.284 -2.252 -4.225 1.00 92.31 80 ILE A N 1
ATOM 631 C CA . ILE A 1 80 ? 8.963 -1.623 -4.134 1.00 92.31 80 ILE A CA 1
ATOM 632 C C . ILE A 1 80 ? 7.901 -2.703 -3.940 1.00 92.31 80 ILE A C 1
ATOM 634 O O . ILE A 1 80 ? 7.640 -3.519 -4.827 1.00 92.31 80 ILE A O 1
ATOM 638 N N . HIS A 1 81 ? 7.218 -2.661 -2.799 1.00 90.25 81 HIS A N 1
ATOM 639 C CA . HIS A 1 81 ? 6.190 -3.634 -2.442 1.00 90.25 81 HIS A CA 1
ATOM 640 C C . HIS A 1 81 ? 4.820 -2.983 -2.304 1.00 90.25 81 HIS A C 1
ATOM 642 O O . HIS A 1 81 ? 4.695 -1.832 -1.887 1.00 90.25 81 HIS A O 1
ATOM 648 N N . TYR A 1 82 ? 3.780 -3.748 -2.634 1.00 88.44 82 TYR A N 1
ATOM 649 C CA . TYR A 1 82 ? 2.408 -3.347 -2.349 1.00 88.44 82 TYR A CA 1
ATOM 650 C C . TYR A 1 82 ? 2.126 -3.506 -0.854 1.00 88.44 82 TYR A C 1
ATOM 652 O O . TYR A 1 82 ? 2.343 -4.582 -0.294 1.00 88.44 82 TYR A O 1
ATOM 660 N N . ARG A 1 83 ? 1.609 -2.457 -0.220 1.00 85.81 83 ARG A N 1
ATOM 661 C CA . ARG A 1 83 ? 1.223 -2.427 1.192 1.00 85.81 83 ARG A CA 1
ATOM 662 C C . ARG A 1 83 ? -0.214 -1.944 1.323 1.00 85.81 83 ARG A C 1
ATOM 664 O O . ARG A 1 83 ? -0.665 -1.106 0.546 1.00 85.81 83 ARG A O 1
ATOM 671 N N . LYS A 1 84 ? -0.944 -2.471 2.304 1.00 80.88 84 LYS A N 1
ATOM 672 C CA . LYS A 1 84 ? -2.269 -1.950 2.666 1.00 80.88 84 LYS A CA 1
ATOM 673 C C . LYS A 1 84 ? -2.091 -0.671 3.485 1.00 80.88 84 LYS A C 1
ATOM 675 O O . LYS A 1 84 ? -1.165 -0.604 4.293 1.00 80.88 84 LYS A O 1
ATOM 680 N N . LYS A 1 85 ? -2.953 0.328 3.276 1.00 76.69 85 LYS A N 1
ATOM 681 C CA . LYS A 1 85 ? -3.011 1.485 4.178 1.00 76.69 85 LYS A CA 1
ATOM 682 C C . LYS A 1 85 ? -3.403 1.006 5.579 1.00 76.69 85 LYS A C 1
ATOM 684 O O . LYS A 1 85 ? -4.237 0.110 5.714 1.00 76.69 85 LYS A O 1
ATOM 689 N N . SER A 1 86 ? -2.764 1.561 6.605 1.00 70.81 86 SER A N 1
ATOM 690 C CA . SER A 1 86 ? -3.173 1.334 7.991 1.00 70.81 86 SER A CA 1
ATOM 691 C C . SER A 1 86 ? -4.476 2.079 8.280 1.00 70.81 86 SER A C 1
ATOM 693 O O . SER A 1 86 ? -4.814 3.030 7.572 1.00 70.81 86 SER A O 1
ATOM 695 N N . ALA A 1 87 ? -5.180 1.681 9.341 1.00 67.81 87 ALA A N 1
ATOM 696 C CA . ALA A 1 87 ? -6.303 2.456 9.858 1.00 67.81 87 ALA A CA 1
ATOM 697 C C . ALA A 1 87 ? -5.892 3.914 10.141 1.00 67.81 87 ALA A C 1
ATOM 699 O O . ALA A 1 87 ? -4.708 4.214 10.350 1.00 67.81 87 ALA A O 1
ATOM 700 N N . LEU A 1 88 ? -6.887 4.806 10.137 1.00 69.44 88 LEU A N 1
ATOM 701 C CA . LEU A 1 88 ? -6.725 6.203 10.531 1.00 69.44 88 LEU A CA 1
ATOM 702 C C . LEU A 1 88 ? -6.010 6.274 11.884 1.00 69.44 88 LEU A C 1
ATOM 704 O O . LEU A 1 88 ? -6.366 5.565 12.826 1.00 69.44 88 LEU A O 1
ATOM 708 N N . ARG A 1 89 ? -4.973 7.111 11.962 1.00 73.81 89 ARG A N 1
ATOM 709 C CA . ARG A 1 89 ? -4.260 7.343 13.218 1.00 73.81 89 ARG A CA 1
ATOM 710 C C . ARG A 1 89 ? -5.156 8.171 14.131 1.00 73.81 89 ARG A C 1
ATOM 712 O O . ARG A 1 89 ? -5.672 9.202 13.705 1.00 73.81 89 ARG A O 1
ATOM 719 N N . TYR A 1 90 ? -5.323 7.720 15.369 1.00 80.56 90 TYR A N 1
ATOM 720 C CA . TYR A 1 90 ? -5.960 8.526 16.402 1.00 80.56 90 TYR A CA 1
ATOM 721 C C . TYR A 1 90 ? -5.182 9.828 16.607 1.00 80.56 90 TYR A C 1
ATOM 723 O O . TYR A 1 90 ? -3.951 9.837 16.565 1.00 80.56 90 TYR A O 1
ATOM 731 N N . THR A 1 91 ? -5.899 10.921 16.849 1.00 86.19 91 THR A N 1
ATOM 732 C CA . THR A 1 91 ? -5.289 12.154 17.353 1.00 86.19 91 THR A CA 1
ATOM 733 C C . THR A 1 91 ? -4.781 11.934 18.778 1.00 86.19 91 THR A C 1
ATOM 735 O O . THR A 1 91 ? -5.291 11.068 19.486 1.00 86.19 91 THR A O 1
ATOM 738 N N . GLU A 1 92 ? -3.812 12.728 19.237 1.00 88.81 92 GLU A N 1
ATOM 739 C CA . GLU A 1 92 ? -3.273 12.624 20.607 1.00 88.81 92 GLU A CA 1
ATOM 740 C C . GLU A 1 92 ? -4.392 12.659 21.662 1.00 88.81 92 GLU A C 1
ATOM 742 O O . GLU A 1 92 ? -4.483 11.782 22.518 1.00 88.81 92 GLU A O 1
ATOM 747 N N . LYS A 1 93 ? -5.357 13.572 21.491 1.00 89.94 93 LYS A N 1
ATOM 748 C CA . LYS A 1 93 ? -6.554 13.663 22.341 1.00 89.94 93 LYS A CA 1
ATOM 749 C C . LYS A 1 93 ? -7.408 12.391 22.319 1.00 89.94 93 LYS A C 1
ATOM 751 O O . LYS A 1 93 ? -7.967 12.007 23.342 1.00 89.94 93 LYS A O 1
ATOM 756 N N . GLN A 1 94 ? -7.553 11.737 21.165 1.00 89.38 94 GLN A N 1
ATOM 757 C CA . GLN A 1 94 ? -8.288 10.471 21.069 1.00 89.38 94 GLN A CA 1
ATOM 758 C C . GLN A 1 94 ? -7.531 9.339 21.770 1.00 89.38 94 GLN A C 1
ATOM 760 O O . GLN A 1 94 ? -8.157 8.555 22.481 1.00 89.38 94 GLN A O 1
ATOM 765 N N . ILE A 1 95 ? -6.203 9.285 21.629 1.00 90.06 95 ILE A N 1
ATOM 766 C CA . ILE A 1 95 ? -5.351 8.291 22.300 1.00 90.06 95 ILE A CA 1
ATOM 767 C C . ILE A 1 95 ? -5.501 8.393 23.822 1.00 90.06 95 ILE A C 1
ATOM 769 O O . ILE A 1 95 ? -5.627 7.369 24.489 1.00 90.06 95 ILE A O 1
ATOM 773 N N . GLU A 1 96 ? -5.568 9.606 24.369 1.00 92.88 96 GLU A N 1
ATOM 774 C CA . GLU A 1 96 ? -5.781 9.831 25.805 1.00 92.88 96 GLU A CA 1
ATOM 775 C C . GLU A 1 96 ? -7.193 9.435 26.273 1.00 92.88 96 GLU A C 1
ATOM 777 O O . GLU A 1 96 ? -7.380 8.874 27.357 1.00 92.88 96 GLU A O 1
ATOM 782 N N . GLN A 1 97 ? -8.217 9.716 25.462 1.00 93.44 97 GLN A N 1
ATOM 783 C CA . GLN A 1 97 ? -9.616 9.534 25.860 1.00 93.44 97 GLN A CA 1
ATOM 784 C C . GLN A 1 97 ? -10.115 8.093 25.713 1.00 93.44 97 GLN A C 1
ATOM 786 O O . GLN A 1 97 ? -10.944 7.652 26.518 1.00 93.44 97 GLN A O 1
ATOM 791 N N . VAL A 1 98 ? -9.642 7.360 24.700 1.00 93.19 98 VAL A N 1
ATOM 792 C CA . VAL A 1 98 ? -10.119 6.007 24.369 1.00 93.19 98 VAL A CA 1
ATOM 793 C C . VAL A 1 98 ? -9.998 5.040 25.555 1.00 93.19 98 VAL A C 1
ATOM 795 O O . VAL A 1 98 ? -11.016 4.436 25.896 1.00 93.19 98 VAL A O 1
ATOM 798 N N . PRO A 1 99 ? -8.851 4.917 26.257 1.00 94.88 99 PRO A N 1
ATOM 799 C CA . PRO A 1 99 ? -8.720 3.985 27.378 1.00 94.88 99 PRO A CA 1
ATOM 800 C C . PRO A 1 99 ? -9.707 4.279 28.510 1.00 94.88 99 PRO A C 1
ATOM 802 O O . PRO A 1 99 ? -10.319 3.369 29.071 1.00 94.88 99 PRO A O 1
ATOM 805 N N . THR A 1 100 ? -9.902 5.562 28.824 1.00 95.00 100 THR A N 1
ATOM 806 C CA . THR A 1 100 ? -10.801 6.001 29.897 1.00 95.00 100 THR A CA 1
ATOM 807 C C . THR A 1 100 ? -12.257 5.697 29.558 1.00 95.00 100 THR A C 1
ATOM 809 O O . THR A 1 100 ? -12.988 5.152 30.388 1.00 95.00 100 THR A O 1
ATOM 812 N N . ARG A 1 101 ? -12.682 6.009 28.328 1.00 94.50 101 ARG A N 1
ATOM 813 C CA . ARG A 1 101 ? -14.044 5.732 27.851 1.00 94.50 101 ARG A CA 1
ATOM 814 C C . ARG A 1 101 ? -14.310 4.232 27.757 1.00 94.50 101 ARG A C 1
ATOM 816 O O . ARG A 1 101 ? -15.328 3.777 28.267 1.00 94.50 101 ARG A O 1
ATOM 823 N N . ALA A 1 102 ? -13.368 3.466 27.207 1.00 94.00 102 ALA A N 1
ATOM 824 C CA . ALA A 1 102 ? -13.466 2.013 27.111 1.00 94.00 102 ALA A CA 1
ATOM 825 C C . ALA A 1 102 ? -13.576 1.357 28.493 1.00 94.00 102 ALA A C 1
ATOM 827 O O . ALA A 1 102 ? -14.426 0.497 28.701 1.00 94.00 102 ALA A O 1
ATOM 828 N N . ARG A 1 103 ? -12.779 1.803 29.475 1.00 93.38 103 ARG A N 1
ATOM 829 C CA . ARG A 1 103 ? -12.855 1.284 30.848 1.00 93.38 103 ARG A CA 1
ATOM 830 C C . ARG A 1 103 ? -14.192 1.600 31.514 1.00 93.38 103 ARG A C 1
ATOM 832 O O . ARG A 1 103 ? -14.720 0.750 32.225 1.00 93.38 103 ARG A O 1
ATOM 839 N N . ARG A 1 104 ? -14.734 2.806 31.315 1.00 91.56 104 ARG A N 1
ATOM 840 C CA . ARG A 1 104 ? -16.062 3.173 31.833 1.00 91.56 104 ARG A CA 1
ATOM 841 C C . ARG A 1 104 ? -17.142 2.286 31.230 1.00 91.56 104 ARG A C 1
ATOM 843 O O . ARG A 1 104 ? -17.885 1.684 31.995 1.00 91.56 104 ARG A O 1
ATOM 850 N N . LEU A 1 105 ? -17.139 2.145 29.902 1.00 90.06 105 LEU A N 1
ATOM 851 C CA . LEU A 1 105 ? -18.066 1.276 29.184 1.00 90.06 105 LEU A CA 1
ATOM 852 C C . LEU A 1 105 ? -17.979 -0.161 29.703 1.00 90.06 105 LEU A C 1
ATOM 854 O O . LEU A 1 105 ? -18.986 -0.724 30.104 1.00 90.06 105 LEU A O 1
ATOM 858 N N . TYR A 1 106 ? -16.778 -0.729 29.800 1.00 90.81 106 TYR A N 1
ATOM 859 C CA . TYR A 1 106 ? -16.582 -2.087 30.307 1.00 90.81 106 TYR A CA 1
ATOM 860 C C . TYR A 1 106 ? -17.164 -2.300 31.714 1.00 90.81 106 TYR A C 1
ATOM 862 O O . TYR A 1 106 ? -17.801 -3.314 31.972 1.00 90.81 106 TYR A O 1
ATOM 870 N N . ARG A 1 107 ? -16.994 -1.333 32.625 1.00 88.81 107 A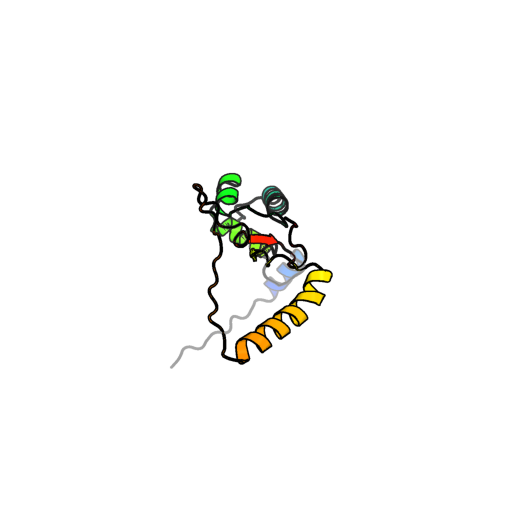RG A N 1
ATOM 871 C CA . ARG A 1 107 ? -17.545 -1.431 33.988 1.00 88.81 107 ARG A CA 1
ATOM 872 C C . ARG A 1 107 ? -19.067 -1.378 34.002 1.00 88.81 107 ARG A C 1
ATOM 874 O O . ARG A 1 107 ? -19.673 -2.133 34.747 1.00 88.81 107 ARG A O 1
ATOM 881 N N . THR A 1 108 ? -19.674 -0.531 33.173 1.00 85.88 108 THR A N 1
ATOM 882 C CA . THR A 1 108 ? -21.130 -0.559 32.973 1.00 85.88 108 THR A CA 1
ATOM 883 C C . THR A 1 108 ? -21.581 -1.877 32.351 1.00 85.88 108 THR A C 1
ATOM 885 O O . THR A 1 108 ? -22.597 -2.407 32.779 1.00 85.88 108 THR A O 1
ATOM 888 N N . LEU A 1 109 ? -20.789 -2.446 31.430 1.00 86.62 109 LEU A N 1
ATOM 889 C CA . LEU A 1 109 ? -21.115 -3.710 30.775 1.00 86.62 109 LEU A CA 1
ATOM 890 C C . LEU A 1 109 ? -21.087 -4.922 31.727 1.00 86.62 109 LEU A C 1
ATOM 892 O O . LEU A 1 109 ? -21.809 -5.887 31.516 1.00 86.62 109 LEU A O 1
ATOM 896 N N . LEU A 1 110 ? -20.263 -4.881 32.777 1.00 86.75 110 LEU A N 1
ATOM 897 C CA . LEU A 1 110 ? -20.133 -5.969 33.753 1.00 86.75 110 LEU A CA 1
ATOM 898 C C . LEU A 1 110 ? -21.289 -6.065 34.752 1.00 86.75 110 LEU A C 1
ATOM 900 O O . LEU A 1 110 ? -21.474 -7.118 35.356 1.00 86.75 110 LEU A O 1
ATOM 904 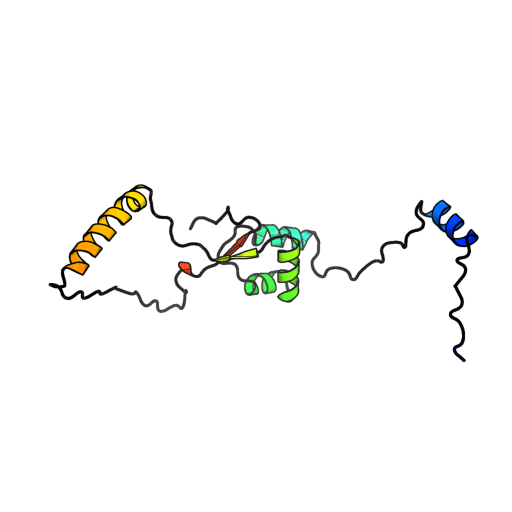N N . ASN A 1 111 ? -22.040 -4.984 34.958 1.00 82.50 111 ASN A N 1
ATOM 905 C CA . ASN A 1 111 ? -23.086 -4.951 35.977 1.00 82.50 111 ASN A CA 1
ATOM 906 C C . ASN A 1 111 ? -24.361 -5.715 35.560 1.00 82.50 111 ASN A C 1
ATOM 908 O O . ASN A 1 111 ? -25.300 -5.737 36.339 1.00 82.50 111 ASN A O 1
ATOM 912 N N . ASN A 1 112 ? -24.394 -6.338 34.368 1.00 70.00 112 ASN A N 1
ATOM 913 C CA . ASN A 1 112 ? -25.467 -7.187 33.806 1.00 70.00 112 ASN A CA 1
ATOM 914 C C . ASN A 1 112 ? -26.898 -6.596 33.768 1.00 70.00 112 ASN A C 1
ATOM 916 O O . ASN A 1 112 ? -27.803 -7.255 33.264 1.00 70.00 112 ASN A O 1
ATOM 920 N N . ASP A 1 113 ? -27.093 -5.351 34.204 1.00 80.62 113 ASP A N 1
ATOM 921 C CA . ASP A 1 113 ? -28.386 -4.654 34.265 1.00 80.62 113 ASP A CA 1
ATOM 922 C C . ASP A 1 113 ? -28.642 -3.744 33.048 1.00 80.62 113 ASP A C 1
ATOM 924 O O . ASP A 1 113 ? -29.077 -2.599 33.185 1.00 80.62 113 ASP A O 1
ATOM 928 N N . PHE A 1 114 ? -28.325 -4.191 31.833 1.00 78.25 114 PHE A N 1
ATOM 929 C CA . PHE A 1 114 ? -28.648 -3.426 30.623 1.00 78.25 114 PHE A CA 1
ATOM 930 C C . PHE A 1 114 ? -28.706 -4.325 29.385 1.00 78.25 114 PHE A C 1
ATOM 932 O O . PHE A 1 114 ? -28.029 -5.347 29.283 1.00 78.25 114 PHE A O 1
ATOM 939 N N . GLU A 1 115 ? -29.485 -3.880 28.407 1.00 83.56 115 GLU A N 1
ATOM 940 C CA . GLU A 1 115 ? -29.543 -4.439 27.063 1.00 83.56 115 GLU A CA 1
ATOM 941 C C . GLU A 1 115 ? -28.861 -3.451 26.109 1.00 83.56 115 GLU A C 1
ATOM 943 O O . GLU A 1 115 ? -29.211 -2.270 26.067 1.00 83.56 115 GLU A O 1
ATOM 948 N N . LEU A 1 116 ? -27.832 -3.902 25.387 1.00 85.56 116 LEU A N 1
ATOM 949 C CA . LEU A 1 116 ? -27.089 -3.060 24.449 1.00 85.56 116 LEU A CA 1
ATOM 950 C C . LEU A 1 116 ? -27.581 -3.309 23.025 1.00 85.56 116 LEU A C 1
ATOM 952 O O . LEU A 1 116 ? -27.289 -4.348 22.436 1.00 85.56 116 LEU A O 1
ATOM 956 N N . ILE A 1 117 ? -28.247 -2.311 22.455 1.00 87.62 117 ILE A N 1
ATOM 957 C CA . ILE A 1 117 ? -28.605 -2.277 21.038 1.00 87.62 117 ILE A CA 1
ATOM 958 C C . ILE A 1 117 ? -27.644 -1.308 20.352 1.00 87.62 117 ILE A C 1
ATOM 960 O O . ILE A 1 117 ? -27.577 -0.133 20.710 1.00 87.62 117 ILE A O 1
ATOM 964 N N . MET A 1 118 ? -26.863 -1.809 19.396 1.00 89.75 118 MET A N 1
ATOM 965 C CA . MET A 1 118 ? -25.972 -0.993 18.570 1.00 89.75 118 MET A CA 1
ATOM 966 C C . MET A 1 118 ? -26.539 -0.919 17.160 1.00 89.75 118 MET A C 1
ATOM 968 O O . MET A 1 118 ? -26.829 -1.955 16.565 1.00 89.75 118 MET A O 1
ATOM 972 N N . ASP A 1 119 ? -26.636 0.294 16.632 1.00 90.00 119 ASP A N 1
ATOM 973 C CA . ASP A 1 119 ? -26.960 0.557 15.236 1.00 90.00 119 ASP A CA 1
ATOM 974 C C . ASP A 1 119 ? -25.836 1.401 14.626 1.00 90.00 119 ASP A C 1
ATOM 976 O O . ASP A 1 119 ? -25.276 2.271 15.298 1.00 90.00 119 ASP A O 1
ATOM 980 N N . ASP A 1 120 ? -25.465 1.107 13.384 1.00 85.38 120 ASP A N 1
ATOM 981 C CA . ASP A 1 120 ? -24.468 1.877 12.640 1.00 85.38 120 ASP A CA 1
ATOM 982 C C . ASP A 1 120 ? -24.987 2.117 11.226 1.00 85.38 120 ASP A C 1
ATOM 984 O O . ASP A 1 120 ? -25.289 1.186 10.472 1.00 85.38 120 ASP A O 1
ATOM 988 N N . GLU A 1 121 ? -25.078 3.390 10.858 1.00 82.50 121 GLU A N 1
ATOM 989 C CA . GLU A 1 121 ? -25.550 3.790 9.545 1.00 82.50 121 GLU A CA 1
ATOM 990 C C . GLU A 1 121 ? -24.448 3.556 8.517 1.00 82.50 121 GLU A C 1
ATOM 992 O O . GLU A 1 121 ? -23.455 4.285 8.420 1.00 82.50 121 GLU A O 1
ATOM 997 N N . LYS A 1 122 ? -24.638 2.536 7.683 1.00 75.50 122 LYS A N 1
ATOM 998 C CA . LYS A 1 122 ? -23.749 2.290 6.555 1.00 75.50 122 LYS A CA 1
ATOM 999 C C . LYS A 1 122 ? -24.333 2.858 5.271 1.00 75.50 122 LYS A C 1
ATOM 1001 O O . LYS A 1 122 ? -25.313 2.346 4.737 1.00 75.50 122 LYS A O 1
ATOM 1006 N N . TYR A 1 123 ? -23.659 3.859 4.712 1.00 75.00 123 TYR A N 1
ATOM 1007 C CA . TYR A 1 123 ? -23.967 4.351 3.373 1.00 75.00 123 TYR A CA 1
ATOM 1008 C C . TYR A 1 123 ? -23.736 3.251 2.327 1.00 75.00 123 TYR A C 1
ATOM 1010 O O . TYR A 1 123 ? -22.629 2.719 2.194 1.00 75.00 123 TYR A O 1
ATOM 1018 N N . PHE A 1 124 ? -24.770 2.936 1.546 1.00 69.62 124 PHE A N 1
ATOM 1019 C CA . PHE A 1 124 ? -24.639 2.117 0.344 1.00 69.62 124 PHE A CA 1
ATOM 1020 C C . PHE A 1 124 ? -24.369 3.033 -0.847 1.00 69.62 124 PHE A C 1
ATOM 1022 O O . PHE A 1 124 ? -25.226 3.809 -1.263 1.00 69.62 124 PHE A O 1
ATOM 1029 N N . THR A 1 125 ? -23.164 2.965 -1.405 1.00 70.38 125 THR A N 1
ATOM 1030 C CA . THR A 1 125 ? -22.823 3.712 -2.617 1.00 70.38 125 THR A CA 1
ATOM 1031 C C . THR A 1 125 ? -23.230 2.916 -3.857 1.00 70.38 125 THR A C 1
ATOM 1033 O O . THR A 1 125 ? -22.903 1.737 -3.976 1.00 70.38 125 THR A O 1
ATOM 1036 N N . LEU A 1 126 ? -23.900 3.569 -4.817 1.00 76.00 126 LEU A N 1
ATOM 1037 C CA . LEU A 1 126 ? -24.292 2.966 -6.108 1.00 76.00 126 LEU A CA 1
ATOM 1038 C C . LEU A 1 126 ? -23.084 2.543 -6.963 1.00 76.00 126 LEU A C 1
ATOM 1040 O O . LEU A 1 126 ? -23.206 1.752 -7.896 1.00 76.00 126 LEU A O 1
ATOM 1044 N N . THR A 1 127 ? -21.903 3.065 -6.643 1.00 69.31 127 THR A N 1
ATOM 1045 C CA . THR A 1 127 ? -20.631 2.666 -7.233 1.00 69.31 127 THR A CA 1
ATOM 1046 C C . THR A 1 127 ? -19.853 1.781 -6.267 1.00 69.31 127 THR A C 1
ATOM 1048 O O . THR A 1 127 ? -19.710 2.108 -5.089 1.00 69.31 127 THR A O 1
ATOM 1051 N N . ASN A 1 128 ? -19.264 0.703 -6.794 1.00 58.53 128 ASN A N 1
ATOM 1052 C CA . ASN A 1 128 ? -18.348 -0.205 -6.091 1.00 58.53 128 ASN A CA 1
ATOM 1053 C C . ASN A 1 128 ? -16.969 0.443 -5.829 1.00 58.53 128 ASN A C 1
ATOM 1055 O O . ASN A 1 128 ? -15.916 -0.163 -6.047 1.00 58.53 128 ASN A O 1
ATOM 1059 N N . GLU A 1 129 ? -16.942 1.693 -5.368 1.00 54.50 129 GLU A N 1
ATOM 1060 C CA . GLU A 1 129 ? -15.737 2.237 -4.759 1.00 54.50 129 GLU A CA 1
ATOM 1061 C C . GLU A 1 129 ? -15.606 1.602 -3.379 1.00 54.50 129 GLU A C 1
ATOM 1063 O O . GLU A 1 129 ? -16.132 2.086 -2.383 1.00 54.50 129 GLU A O 1
ATOM 1068 N N . SER A 1 130 ? -14.938 0.448 -3.339 1.00 52.03 130 SER A N 1
ATOM 1069 C CA . SER A 1 130 ? -14.560 -0.222 -2.099 1.00 52.03 130 SER A CA 1
ATOM 1070 C C . SER A 1 130 ? -14.031 0.816 -1.108 1.00 52.03 130 SER A C 1
ATOM 1072 O O . SER A 1 130 ? -13.081 1.524 -1.460 1.00 52.03 130 SER A O 1
ATOM 1074 N N . MET A 1 131 ? -14.633 0.881 0.088 1.00 53.50 131 MET A N 1
ATOM 1075 C CA . MET A 1 131 ? -14.216 1.703 1.234 1.00 53.50 131 MET A CA 1
ATOM 1076 C C . MET A 1 131 ? -12.716 2.015 1.174 1.00 53.50 131 MET A C 1
ATOM 1078 O O . MET A 1 131 ? -11.900 1.088 1.087 1.00 53.50 131 MET A O 1
ATOM 1082 N N . SER A 1 132 ? -12.339 3.298 1.214 1.00 52.53 132 SER A N 1
ATOM 1083 C CA . SER A 1 132 ? -10.952 3.766 1.023 1.00 52.53 132 SER A CA 1
ATOM 1084 C C . SER A 1 132 ? -9.922 3.026 1.886 1.00 52.53 132 SER A C 1
ATOM 1086 O O . SER A 1 132 ? -8.768 2.900 1.481 1.00 52.53 132 SER A O 1
ATOM 1088 N N . ASN A 1 133 ? -10.350 2.479 3.029 1.00 48.69 133 ASN A N 1
ATOM 1089 C CA . ASN A 1 133 ? -9.551 1.670 3.952 1.00 48.69 133 ASN A CA 1
ATOM 1090 C C . ASN A 1 133 ? -8.994 0.364 3.353 1.00 48.69 133 ASN A C 1
ATOM 1092 O O . ASN A 1 133 ? -8.042 -0.185 3.895 1.00 48.69 133 ASN A O 1
ATOM 1096 N N . ASN A 1 134 ? -9.512 -0.117 2.217 1.00 50.12 134 ASN A N 1
ATOM 1097 C CA . ASN A 1 134 ? -8.950 -1.272 1.503 1.00 50.12 134 ASN A CA 1
ATOM 1098 C C . ASN A 1 134 ? -8.001 -0.894 0.353 1.00 50.12 134 ASN A C 1
ATOM 1100 O O . ASN A 1 134 ? -7.433 -1.783 -0.293 1.00 50.12 134 ASN A O 1
ATOM 1104 N N . ARG A 1 135 ? -7.783 0.401 0.080 1.00 69.38 135 ARG A N 1
ATOM 1105 C CA . ARG A 1 135 ? -6.795 0.824 -0.923 1.00 69.38 135 ARG A CA 1
ATOM 1106 C C . ARG A 1 135 ? -5.387 0.663 -0.359 1.00 69.38 135 ARG A C 1
ATOM 1108 O O . ARG A 1 135 ? -5.035 1.249 0.659 1.00 69.38 135 ARG A O 1
ATOM 1115 N N . GLY A 1 136 ? -4.564 -0.123 -1.045 1.00 78.56 136 GLY A N 1
ATOM 1116 C CA . GLY A 1 136 ? -3.127 -0.168 -0.807 1.00 78.56 136 GLY A CA 1
ATOM 1117 C C . GLY A 1 136 ? -2.352 0.772 -1.726 1.00 78.56 136 GLY A C 1
ATOM 1118 O O . GLY A 1 136 ? -2.907 1.433 -2.609 1.00 78.56 136 GLY A O 1
ATOM 1119 N N . PHE A 1 137 ? -1.051 0.829 -1.494 1.00 86.19 137 PHE A N 1
ATOM 1120 C CA . PHE A 1 137 ? -0.096 1.657 -2.216 1.00 86.19 137 PHE A CA 1
ATOM 1121 C C . PHE A 1 137 ? 1.201 0.881 -2.422 1.00 86.19 137 PHE A C 1
ATOM 1123 O O . PHE A 1 137 ? 1.444 -0.133 -1.766 1.00 86.19 137 PHE A O 1
ATOM 1130 N N . TYR A 1 138 ? 2.027 1.344 -3.348 1.00 88.25 138 TYR A N 1
ATOM 1131 C CA . TYR A 1 138 ? 3.351 0.779 -3.557 1.00 88.25 138 TYR A CA 1
ATOM 1132 C C . TYR A 1 138 ? 4.402 1.664 -2.896 1.00 88.25 138 TYR A C 1
ATOM 1134 O O . TYR A 1 138 ? 4.376 2.883 -3.049 1.00 88.25 138 TYR A O 1
ATOM 1142 N N . THR A 1 139 ? 5.338 1.062 -2.170 1.00 88.31 139 THR A N 1
ATOM 1143 C CA . THR A 1 139 ? 6.428 1.810 -1.539 1.00 88.31 139 THR A CA 1
ATOM 1144 C C . THR A 1 139 ? 7.685 0.964 -1.396 1.00 88.31 139 THR A C 1
ATOM 1146 O O . THR A 1 139 ? 7.601 -0.244 -1.147 1.00 88.31 139 THR A O 1
ATOM 1149 N N . SER A 1 140 ? 8.843 1.605 -1.542 1.00 88.50 140 SER A N 1
ATOM 1150 C CA . SER A 1 140 ? 10.131 1.060 -1.110 1.00 88.50 140 SER A CA 1
ATOM 1151 C C . SER A 1 140 ? 10.356 1.179 0.397 1.00 88.50 140 SER A C 1
ATOM 1153 O O . SER A 1 140 ? 11.114 0.400 0.963 1.00 88.50 140 SER A O 1
ATOM 1155 N N . ASP A 1 141 ? 9.677 2.116 1.060 1.00 84.75 141 ASP A N 1
ATOM 1156 C CA . ASP A 1 141 ? 9.822 2.379 2.490 1.00 84.75 141 ASP A CA 1
ATOM 1157 C C . ASP A 1 141 ? 8.454 2.279 3.204 1.00 84.75 141 ASP A C 1
ATOM 1159 O O . ASP A 1 141 ? 7.517 3.005 2.866 1.00 84.75 141 ASP A O 1
ATOM 1163 N N . PRO A 1 142 ? 8.282 1.359 4.171 1.00 72.44 142 PRO A N 1
ATOM 1164 C CA . PRO A 1 142 ? 7.039 1.235 4.928 1.00 72.44 142 PRO A CA 1
ATOM 1165 C C . PRO A 1 142 ? 6.631 2.497 5.70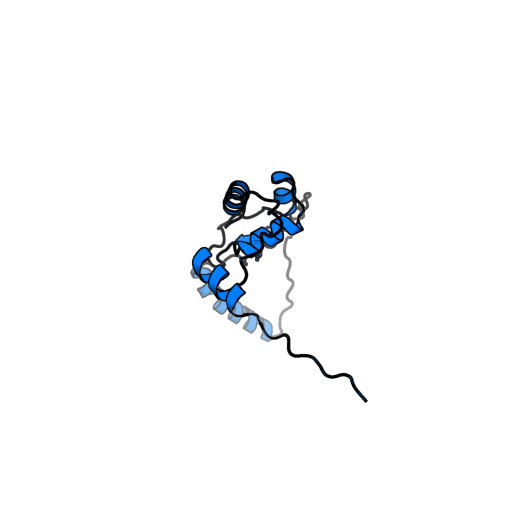2 1.00 72.44 142 PRO A C 1
ATOM 1167 O O . PRO A 1 142 ? 5.441 2.665 5.965 1.00 72.44 142 PRO A O 1
ATOM 1170 N N . SER A 1 143 ? 7.586 3.341 6.101 1.00 76.62 143 SER A N 1
ATOM 1171 C CA . SER A 1 143 ? 7.327 4.506 6.956 1.00 76.62 143 SER A CA 1
ATOM 1172 C C . SER A 1 143 ? 6.658 5.664 6.203 1.00 76.62 143 SER A C 1
ATOM 1174 O O . SER A 1 143 ? 5.894 6.439 6.779 1.00 76.62 143 SER A O 1
ATOM 1176 N N . THR A 1 144 ? 6.866 5.725 4.890 1.00 74.50 144 THR A N 1
ATOM 1177 C CA . THR A 1 144 ? 6.387 6.774 3.981 1.00 74.50 144 THR A CA 1
ATOM 1178 C C . THR A 1 144 ? 5.019 6.419 3.404 1.00 74.50 144 THR A C 1
ATOM 1180 O O . THR A 1 144 ? 4.816 6.299 2.191 1.00 74.50 144 THR A O 1
ATOM 1183 N N . MET A 1 145 ? 4.053 6.212 4.298 1.00 72.19 145 MET A N 1
ATOM 1184 C CA . MET A 1 145 ? 2.660 6.058 3.898 1.00 72.19 145 MET A CA 1
ATOM 1185 C C . MET A 1 145 ? 2.140 7.397 3.348 1.00 72.19 145 MET A C 1
ATOM 1187 O O . MET A 1 145 ? 2.195 8.391 4.071 1.00 72.19 145 MET A O 1
ATOM 1191 N N . PRO A 1 146 ? 1.601 7.447 2.115 1.00 67.81 146 PRO A N 1
ATOM 1192 C CA . PRO A 1 146 ? 0.995 8.666 1.600 1.00 67.81 146 PRO A CA 1
ATOM 1193 C C . PRO A 1 146 ? -0.217 9.046 2.458 1.00 67.81 146 PRO A C 1
ATOM 1195 O O . PRO A 1 146 ? -1.129 8.229 2.654 1.00 67.81 146 PRO A O 1
ATOM 1198 N N . SER A 1 147 ? -0.206 10.281 2.970 1.00 60.66 147 SER A N 1
ATOM 1199 C CA . SER A 1 147 ? -1.363 10.910 3.608 1.00 60.66 147 SER A CA 1
ATOM 1200 C C . SER A 1 147 ? -2.523 10.985 2.615 1.00 60.66 147 SER A C 1
ATOM 1202 O O . SER A 1 147 ? -2.303 10.954 1.404 1.00 60.66 147 SER A O 1
ATOM 1204 N N . HIS A 1 148 ? -3.743 10.966 3.154 1.00 53.91 148 HIS A N 1
ATOM 1205 C CA . HIS A 1 148 ? -4.992 10.853 2.403 1.00 53.91 148 HIS A CA 1
ATOM 1206 C C . HIS A 1 148 ? -5.089 11.779 1.191 1.00 53.91 148 HIS A C 1
ATOM 1208 O O . HIS A 1 148 ? -4.686 12.954 1.320 1.00 53.91 148 HIS A O 1
#

Foldseek 3Di:
DDDDDDDDDDDVVVQVVCCVVPVDSDDDDDDDDDQPADPVNLVVLCVVAALDWPDDLVNVCVVRVHDSVSSVVSCVVVLKDKDFDDPDDDDPVCVVVVVVVVVVVVVVVVVVPDDDDDDDDDDDDPDPPPDSNRIIGIHSDPVSNDDD